Protein AF-A0A2P4SR50-F1 (afdb_monomer_lite)

Sequence (161 aa):
MVITQTDPDVSPGTTNLDIIDLKFTDFGTYTCVASLKGGGISDISIDVNISSSTDYNLGTCCPSSLISKLFFDVALEEQTELDTETLQNEKGKVKAQHSVKEKKKWECRAIVNGLWDALDMCSATIELLWKLLGETERCCSSLKKQVKFLEKQQEDNRRSE

Secondary structure (DSSP, 8-state):
-EEEEP-TTS-TT-EEEE-TT--GGG-EEEEEEE--SSTT-PPEEEEEEE-------TT------------------------HHHHHHHHHHHHHHHHHHHHHHHHHHHHHHHHHHHHHHHHHHHHHHHHHHHHHHHHHHHHHHHHHHHHHHHHHHHH--

InterPro domains:
  IPR052639 TRAIP E3 ubiquitin-protein ligase [PTHR46569] (65-159)

Radius of gyration: 36.09 Å; chains: 1; bounding box: 74×38×108 Å

Structure (mmCIF, N/CA/C/O backbone):
data_AF-A0A2P4SR50-F1
#
_entry.id   AF-A0A2P4SR50-F1
#
loop_
_atom_site.group_PDB
_atom_site.id
_atom_site.type_symbol
_atom_site.label_atom_id
_atom_site.label_alt_id
_atom_site.label_comp_id
_atom_site.label_asym_id
_atom_site.label_entity_id
_atom_site.label_seq_id
_atom_site.pdbx_PDB_ins_code
_atom_site.Cartn_x
_atom_site.Cartn_y
_atom_site.Cartn_z
_atom_site.occupancy
_atom_site.B_iso_or_equiv
_atom_site.auth_seq_id
_atom_site.auth_comp_id
_atom_site.auth_asym_id
_atom_site.auth_atom_id
_atom_site.pdbx_PDB_model_num
ATOM 1 N N . MET A 1 1 ? -21.074 24.722 15.469 1.00 58.50 1 MET A N 1
ATOM 2 C CA . MET A 1 1 ? -21.261 24.108 16.797 1.00 58.50 1 MET A CA 1
ATOM 3 C C . MET A 1 1 ? -22.729 24.203 17.163 1.00 58.50 1 MET A C 1
ATOM 5 O O . MET A 1 1 ? -23.249 25.314 17.177 1.00 58.50 1 MET A O 1
ATOM 9 N N . VAL A 1 2 ? -23.395 23.069 17.382 1.00 57.16 2 VAL A N 1
ATOM 10 C CA . VAL A 1 2 ? -24.802 23.025 17.799 1.00 57.16 2 VAL A CA 1
ATOM 11 C C . VAL A 1 2 ? -24.857 22.319 19.150 1.00 57.16 2 VAL A C 1
ATOM 13 O O . VAL A 1 2 ? -24.323 21.226 19.304 1.00 57.16 2 VAL A O 1
ATOM 16 N N . ILE A 1 3 ? -25.459 22.970 20.142 1.00 57.31 3 ILE A N 1
ATOM 17 C CA . ILE A 1 3 ? -25.716 22.371 21.452 1.00 57.31 3 ILE A CA 1
ATOM 18 C C . ILE A 1 3 ? -27.208 22.073 21.488 1.00 57.31 3 ILE A C 1
ATOM 20 O O . ILE A 1 3 ? -28.020 23.000 21.495 1.00 57.31 3 ILE A O 1
ATOM 24 N N . THR A 1 4 ? -27.573 20.797 21.474 1.00 58.78 4 THR A N 1
ATOM 25 C CA . THR A 1 4 ? -28.968 20.375 21.606 1.00 58.78 4 THR A CA 1
ATOM 26 C C . THR A 1 4 ? -29.225 19.928 23.040 1.00 58.78 4 THR A C 1
ATOM 28 O O . THR A 1 4 ? -28.538 19.043 23.557 1.00 58.78 4 THR A O 1
ATOM 31 N N . GLN A 1 5 ? -30.235 20.516 23.686 1.00 49.34 5 GLN A N 1
ATOM 32 C CA . GLN A 1 5 ? -30.870 19.874 24.837 1.00 49.34 5 GLN A CA 1
ATOM 33 C C . GLN A 1 5 ? -31.616 18.632 24.346 1.00 49.34 5 GLN A C 1
ATOM 35 O O . GLN A 1 5 ? -32.226 18.651 23.280 1.00 49.34 5 GLN A O 1
ATOM 40 N N . THR A 1 6 ? -31.460 17.547 25.090 1.00 54.34 6 THR A N 1
ATOM 41 C CA . THR A 1 6 ? -31.591 16.181 24.588 1.00 54.34 6 THR A CA 1
ATOM 42 C C . THR A 1 6 ? -33.011 15.785 24.184 1.00 54.34 6 THR A C 1
ATOM 44 O O . THR A 1 6 ? -34.000 16.251 24.746 1.00 54.34 6 THR A O 1
ATOM 47 N N . ASP A 1 7 ? -33.034 14.898 23.190 1.00 55.06 7 ASP A N 1
ATOM 48 C CA . ASP A 1 7 ? -34.109 14.015 22.733 1.00 55.06 7 ASP A CA 1
ATOM 49 C C . ASP A 1 7 ? -34.950 13.444 23.906 1.00 55.06 7 ASP A C 1
ATOM 51 O O . ASP A 1 7 ? -34.359 12.993 24.893 1.00 55.06 7 ASP A O 1
ATOM 55 N N . PRO A 1 8 ? -36.299 13.450 23.842 1.00 55.56 8 PRO A N 1
ATOM 56 C CA . PRO A 1 8 ? -37.188 12.987 24.920 1.00 55.56 8 PRO A CA 1
ATOM 57 C C . PRO A 1 8 ? -37.020 11.523 25.372 1.00 55.56 8 PRO A C 1
ATOM 59 O O . PRO A 1 8 ? -37.579 11.167 26.408 1.00 55.56 8 PRO A O 1
ATOM 62 N N . ASP A 1 9 ? -36.270 10.691 24.643 1.00 56.97 9 ASP A N 1
ATOM 63 C CA . ASP A 1 9 ? -35.995 9.286 24.996 1.00 56.97 9 ASP A CA 1
A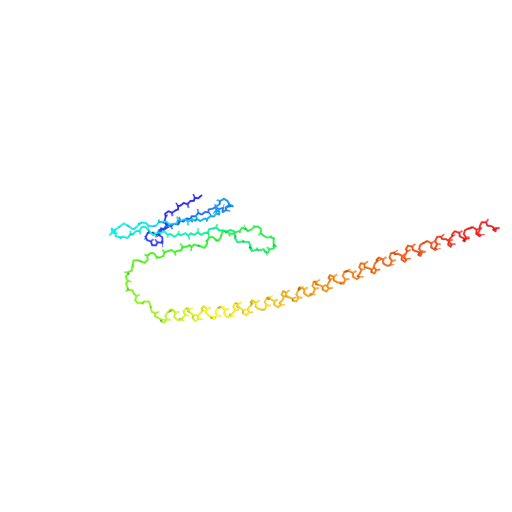TOM 64 C C . ASP A 1 9 ? -34.769 9.084 25.916 1.00 56.97 9 ASP A C 1
ATOM 66 O O . ASP A 1 9 ? -34.444 7.952 26.279 1.00 56.97 9 ASP A O 1
ATOM 70 N N . VAL A 1 10 ? -34.065 10.153 26.309 1.00 58.16 10 VAL A N 1
ATOM 71 C CA . VAL A 1 10 ? -32.879 10.078 27.186 1.00 58.16 10 VAL A CA 1
ATOM 72 C C . VAL A 1 10 ? -33.190 10.641 28.576 1.00 58.16 10 VAL A C 1
ATOM 74 O O . VAL A 1 10 ? -33.973 11.581 28.717 1.00 58.16 10 VAL A O 1
ATOM 77 N N . SER A 1 11 ? -32.565 10.070 29.611 1.00 55.34 11 SER A N 1
ATOM 78 C CA . SER A 1 11 ? -32.738 10.461 31.014 1.00 55.34 11 SER A CA 1
ATOM 79 C C . SER A 1 11 ? -32.653 11.987 31.232 1.00 55.34 11 SER A C 1
ATOM 81 O O . SER A 1 11 ? -31.781 12.654 30.664 1.00 55.34 11 SER A O 1
ATOM 83 N N . PRO A 1 12 ? -33.524 12.570 32.081 1.00 58.53 12 PRO A N 1
ATOM 84 C CA . PRO A 1 12 ? -33.492 13.996 32.388 1.00 58.53 12 PRO A CA 1
ATOM 85 C C . PRO A 1 12 ? -32.123 14.425 32.932 1.00 58.53 12 PRO A C 1
ATOM 87 O O . PRO A 1 12 ? -31.612 13.825 33.871 1.00 58.53 12 PRO A O 1
ATOM 90 N N . GLY A 1 13 ? -31.550 15.495 32.375 1.00 62.03 13 GLY A N 1
ATOM 91 C CA . GLY A 1 13 ? -30.260 16.046 32.818 1.00 62.03 13 GLY A CA 1
ATOM 92 C C . GLY A 1 13 ? -29.078 15.750 31.894 1.00 62.03 13 GLY A C 1
ATOM 93 O O . GLY A 1 13 ? -28.011 16.329 32.087 1.00 62.03 13 GLY A O 1
ATOM 94 N N . THR A 1 14 ? -29.255 14.934 30.855 1.00 64.94 14 THR A N 1
ATOM 95 C CA . THR A 1 14 ? -28.237 14.762 29.812 1.00 64.94 14 THR A CA 1
ATOM 96 C C . THR A 1 14 ? -28.206 15.977 28.879 1.00 64.94 14 THR A C 1
ATOM 98 O O . THR A 1 14 ? -29.254 16.498 28.488 1.00 64.94 14 THR A O 1
ATOM 101 N N . THR A 1 15 ? -27.012 16.418 28.483 1.00 68.50 15 THR A N 1
ATOM 102 C CA . THR A 1 15 ? -26.784 17.420 27.429 1.00 68.50 15 THR A CA 1
ATOM 103 C C . THR A 1 15 ? -25.800 16.871 26.404 1.00 68.50 15 THR A C 1
ATOM 105 O O . THR A 1 15 ? -24.889 16.124 26.753 1.00 68.50 15 THR A O 1
ATOM 108 N N . ASN A 1 16 ? -25.986 17.229 25.131 1.00 67.75 16 ASN A N 1
ATOM 109 C CA . ASN A 1 16 ? -25.138 16.753 24.040 1.00 67.75 16 ASN A CA 1
ATOM 110 C C . ASN A 1 16 ? -24.470 17.921 23.313 1.00 67.75 16 ASN A C 1
ATOM 112 O O . ASN A 1 16 ? -25.068 18.985 23.122 1.00 67.75 16 ASN A O 1
ATOM 116 N N . LEU A 1 17 ? -23.224 17.697 22.897 1.00 72.56 17 LEU A N 1
ATOM 117 C CA . LEU A 1 17 ? -22.471 18.604 22.042 1.00 72.56 17 LEU A CA 1
ATOM 118 C C . LEU A 1 17 ? -22.278 17.948 20.677 1.00 72.56 17 LEU A C 1
ATOM 120 O O . LEU A 1 17 ? -21.531 16.977 20.562 1.00 72.56 17 LEU A O 1
ATOM 124 N N . ASP A 1 18 ? -22.892 18.530 19.649 1.00 73.12 18 ASP A N 1
ATOM 125 C CA . ASP A 1 18 ? -22.745 18.075 18.273 1.00 73.12 18 ASP A CA 1
ATOM 126 C C . ASP A 1 18 ? -21.902 19.069 17.461 1.00 73.12 18 ASP A C 1
ATOM 128 O O . ASP A 1 18 ? -22.251 20.241 17.239 1.00 73.12 18 ASP A O 1
ATOM 132 N N . ILE A 1 19 ? -20.757 18.580 16.984 1.00 74.31 19 ILE A N 1
ATOM 133 C CA . ILE A 1 19 ? -19.882 19.301 16.057 1.00 74.31 19 ILE A CA 1
ATOM 134 C C . ILE A 1 19 ? -20.085 18.702 14.665 1.00 74.31 19 ILE A C 1
ATOM 136 O O . ILE A 1 19 ? -19.487 17.691 14.301 1.00 74.31 19 ILE A O 1
ATOM 140 N N . ILE A 1 20 ? -20.984 19.321 13.902 1.00 74.94 20 ILE A N 1
ATOM 141 C CA . ILE A 1 20 ? -21.258 18.965 12.505 1.00 74.94 20 ILE A CA 1
ATOM 142 C C . ILE A 1 20 ? -20.080 19.427 11.643 1.00 74.94 20 ILE A C 1
ATOM 144 O O . ILE A 1 20 ? -19.601 20.547 11.823 1.00 74.94 20 ILE A O 1
ATOM 148 N N . ASP A 1 21 ? -19.653 18.583 10.701 1.00 70.94 21 ASP A N 1
ATOM 149 C CA . ASP A 1 21 ? -18.550 18.852 9.770 1.00 70.94 21 ASP A CA 1
ATOM 150 C C . ASP A 1 21 ? -17.254 19.276 10.471 1.00 70.94 21 ASP A C 1
ATOM 152 O O . ASP A 1 21 ? -16.750 20.375 10.242 1.00 70.94 21 ASP A O 1
ATOM 156 N N . LEU A 1 22 ? -16.724 18.391 11.325 1.00 71.31 22 LEU A N 1
ATOM 157 C CA . LEU A 1 22 ? -15.507 18.611 12.111 1.00 71.31 22 LEU A CA 1
ATOM 158 C C . LEU A 1 22 ? -14.356 19.179 11.261 1.00 71.31 22 LEU A C 1
ATOM 160 O O . LEU A 1 22 ? -13.945 18.580 10.263 1.00 71.31 22 LEU A O 1
ATOM 164 N N . LYS A 1 23 ? -13.807 20.321 11.681 1.00 74.06 23 LYS A N 1
ATOM 165 C CA . LYS A 1 23 ? -12.706 21.020 11.007 1.00 74.06 23 LYS A CA 1
ATOM 166 C C . LYS A 1 23 ? -11.448 21.008 11.861 1.00 74.06 23 LYS A C 1
ATOM 168 O O . LYS A 1 23 ? -11.494 20.847 13.073 1.00 74.06 23 LYS A O 1
ATOM 173 N N . PHE A 1 24 ? -10.311 21.301 11.232 1.00 71.19 24 PHE A N 1
ATOM 174 C CA . PHE A 1 24 ? -9.035 21.471 11.938 1.00 71.19 24 PHE A CA 1
ATOM 175 C C . PHE A 1 24 ? -9.085 22.532 13.049 1.00 71.19 24 PHE A C 1
ATOM 177 O O . PHE A 1 24 ? -8.337 22.444 14.015 1.00 71.19 24 PHE A O 1
ATOM 184 N N . THR A 1 25 ? -9.964 23.530 12.919 1.00 77.62 25 THR A N 1
ATOM 185 C CA . THR A 1 25 ? -10.182 24.575 13.931 1.00 77.62 25 THR A CA 1
ATOM 186 C C . THR A 1 25 ? -10.932 24.085 15.166 1.00 77.62 25 THR A C 1
ATOM 188 O O . THR A 1 25 ? -10.921 24.778 16.175 1.00 77.62 25 THR A O 1
ATOM 191 N N . ASP A 1 26 ? -11.577 22.922 15.083 1.00 78.31 26 ASP A N 1
ATOM 192 C CA . ASP A 1 26 ? -12.312 22.298 16.185 1.00 78.31 26 ASP A CA 1
ATOM 193 C C . ASP A 1 26 ? -11.418 21.334 16.985 1.00 78.31 26 ASP A C 1
ATOM 195 O O . ASP A 1 26 ? -11.887 20.622 17.867 1.00 78.31 26 ASP A O 1
ATOM 199 N N . PHE A 1 27 ? -10.121 21.262 16.674 1.00 78.88 27 PHE A N 1
ATOM 200 C CA . PHE A 1 27 ? -9.179 20.494 17.476 1.00 78.88 27 PHE A CA 1
ATOM 201 C C . PHE A 1 27 ? -8.761 21.282 18.712 1.00 78.88 27 PHE A C 1
ATOM 203 O O . PHE A 1 27 ? -8.340 22.436 18.627 1.00 78.88 27 PHE A O 1
ATOM 210 N N . GLY A 1 28 ? -8.850 20.634 19.866 1.00 77.75 28 GLY A N 1
ATOM 211 C CA . GLY A 1 28 ? -8.570 21.246 21.152 1.00 77.75 28 GLY A CA 1
ATOM 212 C C . GLY A 1 28 ? -9.259 20.525 22.301 1.00 77.75 28 GLY A C 1
ATOM 213 O O . GLY A 1 28 ? -9.955 19.524 22.120 1.00 77.75 28 GLY A O 1
ATOM 214 N N . THR A 1 29 ? -9.052 21.052 23.502 1.00 79.06 29 THR A N 1
ATOM 215 C CA . THR A 1 29 ? -9.688 20.550 24.718 1.00 79.06 29 THR A CA 1
ATOM 216 C C . THR A 1 29 ? -11.038 21.226 24.916 1.00 79.06 29 THR A C 1
ATOM 218 O O . THR A 1 29 ? -11.119 22.450 25.006 1.00 79.06 29 THR A O 1
ATOM 221 N N . TYR A 1 30 ? -12.087 20.419 25.015 1.00 79.38 30 TYR A N 1
ATOM 222 C CA . TYR A 1 30 ? -13.443 20.844 25.327 1.00 79.38 30 TYR A CA 1
ATOM 223 C C . TYR A 1 30 ? -13.750 20.494 26.774 1.00 79.38 30 TYR A C 1
ATOM 225 O O . TYR A 1 30 ? -13.715 19.325 27.150 1.00 79.38 30 TYR A O 1
ATOM 233 N N . THR A 1 31 ? -14.082 21.502 27.573 1.00 75.56 31 THR A N 1
ATOM 234 C CA . THR A 1 31 ? -14.482 21.308 28.966 1.00 75.56 31 THR A CA 1
ATOM 235 C C . THR A 1 31 ? -16.001 21.266 29.055 1.00 75.56 31 THR A C 1
ATOM 237 O O . THR A 1 31 ? -16.682 22.250 28.761 1.00 75.56 31 THR A O 1
ATOM 240 N N . CYS A 1 32 ? -16.542 20.128 29.476 1.00 73.31 32 CYS A N 1
ATOM 241 C CA . CYS A 1 32 ? -17.9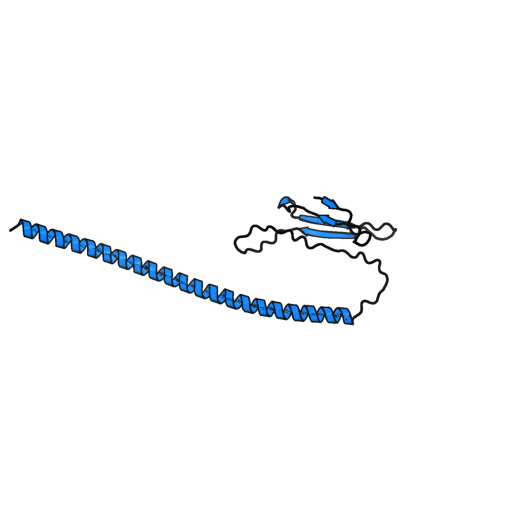33 20.026 29.894 1.00 73.31 32 CYS A CA 1
ATOM 242 C C . CYS A 1 32 ? -18.020 20.381 31.378 1.00 73.31 32 CYS A C 1
ATOM 244 O O . CYS A 1 32 ? -17.260 19.830 32.169 1.00 73.31 32 CYS A O 1
ATOM 246 N N . VAL A 1 33 ? -18.931 21.281 31.756 1.00 74.62 33 VAL A N 1
ATOM 247 C CA . VAL A 1 33 ? -19.162 21.673 33.154 1.00 74.62 33 VAL A CA 1
ATOM 248 C C . VAL A 1 33 ? -20.613 21.384 33.517 1.00 74.62 33 VAL A C 1
ATOM 250 O O . VAL A 1 33 ? -21.528 21.874 32.852 1.00 74.62 33 VAL A O 1
ATOM 253 N N . ALA A 1 34 ? -20.820 20.604 34.575 1.00 73.38 34 ALA A N 1
ATOM 254 C CA . ALA A 1 34 ? -22.128 20.297 35.132 1.00 73.38 34 ALA A CA 1
ATOM 255 C C . ALA A 1 34 ? -22.273 20.916 36.528 1.00 73.38 34 ALA A C 1
ATOM 257 O O . ALA A 1 34 ? -21.493 20.626 37.436 1.00 73.38 34 ALA A O 1
ATOM 258 N N . SER A 1 35 ? -23.312 21.734 36.698 1.00 68.50 35 SER A N 1
ATOM 259 C CA . SER A 1 35 ? -23.672 22.347 37.979 1.00 68.50 35 SER A CA 1
ATOM 260 C C . SER A 1 35 ? -24.909 21.662 38.555 1.00 68.50 35 SER A C 1
ATOM 262 O O . SER A 1 35 ? -25.984 21.699 37.949 1.00 68.50 35 SER A O 1
ATOM 264 N N . LEU A 1 36 ? -24.788 21.056 39.738 1.00 65.19 36 LEU A N 1
ATOM 265 C CA . LEU A 1 36 ? -25.925 20.447 40.428 1.00 65.19 36 LEU A CA 1
ATOM 266 C C . LEU A 1 36 ? -26.691 21.512 41.225 1.00 65.19 36 LEU A C 1
ATOM 268 O O . LEU A 1 36 ? -26.135 22.228 42.057 1.00 65.19 36 LEU A O 1
ATOM 272 N N . LYS A 1 37 ? -28.003 21.611 40.993 1.00 61.53 37 LYS A N 1
ATOM 273 C CA . LYS A 1 37 ? -28.883 22.493 41.772 1.00 61.53 37 LYS A CA 1
ATOM 274 C C . LYS A 1 37 ? -29.288 21.794 43.071 1.00 61.53 37 LYS A C 1
ATOM 276 O O . LYS A 1 37 ? -30.289 21.092 43.113 1.00 61.53 37 LYS A O 1
ATOM 281 N N . GLY A 1 38 ? -28.504 21.997 44.123 1.00 59.19 38 GLY A N 1
ATOM 282 C CA . GLY A 1 38 ? -28.761 21.451 45.458 1.00 59.19 38 GLY A CA 1
ATOM 283 C C . GLY A 1 38 ? -27.500 21.572 46.301 1.00 59.19 38 GLY A C 1
ATOM 284 O O . GLY A 1 38 ? -26.551 20.828 46.095 1.00 59.19 38 GLY A O 1
ATOM 285 N N . GLY A 1 39 ? -27.460 22.589 47.164 1.00 56.81 39 GLY A N 1
ATOM 286 C CA . GLY A 1 39 ? -26.237 23.127 47.760 1.00 56.81 39 GLY A CA 1
ATOM 287 C C . GLY A 1 39 ? -25.324 22.097 48.430 1.00 56.81 39 GLY A C 1
ATOM 288 O O . GLY A 1 39 ? -25.728 21.429 49.377 1.00 56.81 39 GLY A O 1
ATOM 289 N N . GLY A 1 40 ? -24.070 22.045 47.971 1.00 56.16 40 GLY A N 1
ATOM 290 C CA . GLY A 1 40 ? -22.973 21.371 48.671 1.00 56.16 40 GLY A CA 1
ATOM 291 C C . GLY A 1 40 ? -21.867 20.814 47.774 1.00 56.16 40 GLY A C 1
ATOM 292 O O . GLY A 1 40 ? -20.754 20.625 48.255 1.00 56.16 40 GLY A O 1
ATOM 293 N N . ILE A 1 41 ? -22.142 20.578 46.489 1.00 55.94 41 ILE A N 1
ATOM 294 C CA . ILE A 1 41 ? -21.199 19.934 45.562 1.00 55.94 41 ILE A CA 1
ATOM 295 C C . ILE A 1 41 ? -20.705 20.970 44.545 1.00 55.94 41 ILE A C 1
ATOM 297 O O . ILE A 1 41 ? -21.514 21.668 43.935 1.00 55.94 41 ILE A O 1
ATOM 301 N N . SER A 1 42 ? -19.382 21.095 44.404 1.00 58.94 42 SER A N 1
ATOM 302 C CA . SER A 1 42 ? -18.733 21.960 43.409 1.00 58.94 42 SER A CA 1
ATOM 303 C C . SER A 1 42 ? -19.061 21.510 41.983 1.00 58.94 42 SER A C 1
ATOM 305 O O . SER A 1 42 ? -19.305 20.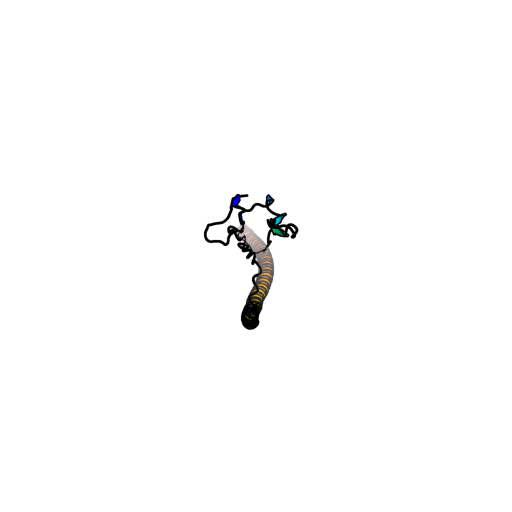326 41.755 1.00 58.94 42 SER A O 1
ATOM 307 N N . ASP A 1 43 ? -19.032 22.446 41.031 1.00 67.69 43 ASP A N 1
ATOM 308 C CA . ASP A 1 43 ? -19.195 22.147 39.606 1.00 67.69 43 ASP A CA 1
ATOM 309 C C . ASP A 1 43 ? -18.263 20.999 39.180 1.00 67.69 43 ASP A C 1
ATOM 311 O O . ASP A 1 43 ? -17.063 21.015 39.467 1.00 67.69 43 ASP A O 1
ATOM 315 N N . ILE A 1 44 ? -18.820 19.992 38.504 1.00 69.94 44 ILE A N 1
ATOM 316 C CA . ILE A 1 44 ? -18.057 18.857 37.979 1.00 69.94 44 ILE A CA 1
ATOM 317 C C . ILE A 1 44 ? -17.618 19.228 36.567 1.00 69.94 44 ILE A C 1
ATOM 319 O O . ILE A 1 44 ? -18.467 19.462 35.705 1.00 69.94 44 ILE A O 1
ATOM 323 N N . SER A 1 45 ? -16.307 19.275 36.321 1.00 70.25 45 SER A N 1
ATOM 324 C CA . SER A 1 45 ? -15.754 19.547 34.994 1.00 70.25 45 SER A CA 1
ATOM 325 C C . SER A 1 45 ? -14.986 18.356 34.433 1.00 70.25 45 SER A C 1
ATOM 327 O O . SER A 1 45 ? -14.164 17.756 35.126 1.00 70.25 45 SER A O 1
ATOM 329 N N . ILE A 1 46 ? -15.218 18.044 33.161 1.00 72.19 46 ILE A N 1
ATOM 330 C CA . ILE A 1 46 ? -14.523 16.983 32.431 1.00 72.19 46 ILE A CA 1
ATOM 331 C C . ILE A 1 46 ? -13.936 17.578 31.159 1.00 72.19 46 ILE A C 1
ATOM 333 O O . ILE A 1 46 ? -14.653 18.187 30.365 1.00 72.19 46 ILE A O 1
ATOM 337 N N . ASP A 1 47 ? -12.645 17.342 30.952 1.00 71.25 47 ASP A N 1
ATOM 338 C CA . ASP A 1 47 ? -11.928 17.762 29.757 1.00 71.25 47 ASP A CA 1
ATOM 339 C C . ASP A 1 47 ? -11.872 16.625 28.734 1.00 71.25 47 ASP A C 1
ATOM 341 O O . ASP A 1 47 ? -11.375 15.530 29.007 1.00 71.25 47 ASP A O 1
ATOM 345 N N . VAL A 1 48 ? -12.361 16.899 27.528 1.00 72.56 48 VAL A N 1
ATOM 346 C CA . VAL A 1 48 ? -12.332 15.991 26.382 1.00 72.56 48 VAL A CA 1
AT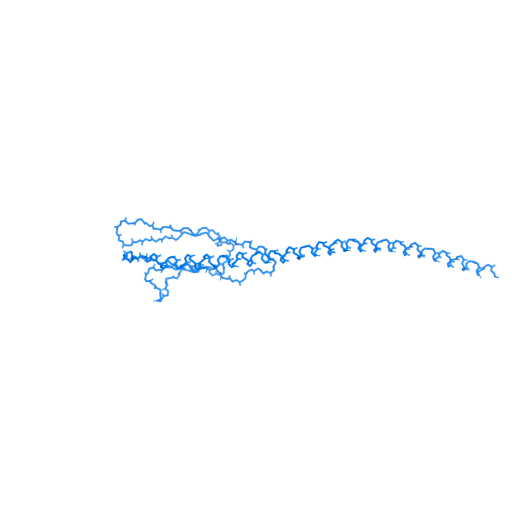OM 347 C C . VAL A 1 48 ? -11.414 16.584 25.326 1.00 72.56 48 VAL A C 1
ATOM 349 O O . VAL A 1 48 ? -11.668 17.665 24.804 1.00 72.56 48 VAL A O 1
ATOM 352 N N . ASN A 1 49 ? -10.338 15.879 24.990 1.00 71.06 49 ASN A N 1
ATOM 353 C CA . ASN A 1 49 ? -9.444 16.311 23.923 1.00 71.06 49 ASN A CA 1
ATOM 354 C C . ASN A 1 49 ? -9.929 15.780 22.572 1.00 71.06 49 ASN A C 1
ATOM 356 O O . ASN A 1 49 ? -9.979 14.567 22.361 1.00 71.06 49 ASN A O 1
ATOM 360 N N . ILE A 1 50 ? -10.235 16.692 21.655 1.00 75.56 50 ILE A N 1
ATOM 361 C CA . ILE A 1 50 ? -10.544 16.370 20.266 1.00 75.56 50 ILE A CA 1
ATOM 362 C C . ILE A 1 50 ? -9.277 16.613 19.454 1.00 75.56 50 ILE A C 1
ATOM 364 O O . ILE A 1 50 ? -8.844 17.748 19.263 1.00 75.56 50 ILE A O 1
ATOM 368 N N . SER A 1 51 ? -8.667 15.531 18.981 1.00 69.62 51 SER A N 1
ATOM 369 C CA . SER A 1 51 ? -7.445 15.563 18.182 1.00 69.62 51 SER A CA 1
ATOM 370 C C . SER A 1 51 ? -7.603 14.748 16.903 1.00 69.62 51 SER A C 1
ATOM 372 O O . SER A 1 51 ? -8.473 13.885 16.784 1.00 69.62 51 SER A O 1
ATOM 374 N N . SER A 1 52 ? -6.744 15.019 15.923 1.00 66.69 52 SER A N 1
ATOM 375 C CA . SER A 1 52 ? -6.655 14.192 14.725 1.00 66.69 52 SER A CA 1
ATOM 376 C C . SER A 1 52 ? -5.974 12.860 15.052 1.00 66.69 52 SER A C 1
ATOM 378 O O . SER A 1 52 ? -4.805 12.856 15.450 1.00 66.69 52 SER A O 1
ATOM 380 N N . SER A 1 53 ? -6.635 11.728 14.810 1.00 52.31 53 SER A N 1
ATOM 381 C CA . SER A 1 53 ? -5.940 10.446 14.683 1.00 52.31 53 SER A CA 1
ATOM 382 C C . SER A 1 53 ? -5.299 10.373 13.296 1.00 52.31 53 SER A C 1
ATOM 384 O O . SER A 1 53 ? -5.973 10.324 12.269 1.00 52.31 53 SER A O 1
ATOM 386 N N . THR A 1 54 ? -3.969 10.406 13.250 1.00 44.53 54 THR A N 1
ATOM 387 C CA . THR A 1 54 ? -3.227 10.114 12.019 1.00 44.53 54 THR A CA 1
ATOM 388 C C . THR A 1 54 ? -3.020 8.607 11.922 1.00 44.53 54 THR A C 1
ATOM 390 O O . THR A 1 54 ? -1.936 8.098 12.171 1.00 44.53 54 THR A O 1
ATOM 393 N N . ASP A 1 55 ? -4.072 7.868 11.573 1.00 40.88 55 ASP A N 1
ATOM 394 C CA . ASP A 1 55 ? -3.876 6.505 11.084 1.00 40.88 55 ASP A CA 1
ATOM 395 C C . ASP A 1 55 ? -3.372 6.609 9.640 1.00 40.88 55 ASP A C 1
ATOM 397 O O . ASP A 1 55 ? -4.140 6.780 8.694 1.00 40.88 55 ASP A O 1
ATOM 401 N N . TYR A 1 56 ? -2.049 6.576 9.461 1.00 35.78 56 TYR A N 1
ATOM 402 C CA . TYR A 1 56 ? -1.417 6.573 8.141 1.00 35.78 56 TYR A CA 1
ATOM 403 C C . TYR A 1 56 ? -1.678 5.223 7.456 1.00 35.78 56 TYR A C 1
ATOM 405 O O . TYR A 1 56 ? -0.880 4.294 7.541 1.00 35.78 56 TYR A O 1
ATOM 413 N N . ASN A 1 57 ? -2.809 5.109 6.764 1.00 35.22 57 ASN A N 1
ATOM 414 C CA . ASN A 1 57 ? -2.988 4.172 5.663 1.00 35.22 57 ASN A CA 1
ATOM 415 C C . ASN A 1 57 ? -3.642 4.901 4.482 1.00 35.22 57 ASN A C 1
ATOM 417 O O . ASN A 1 57 ? -4.733 5.451 4.575 1.00 35.22 57 ASN A O 1
ATOM 421 N N . LEU A 1 58 ? -2.879 4.922 3.392 1.00 37.25 58 LEU A N 1
ATOM 422 C CA . LEU A 1 58 ? -3.211 5.215 2.001 1.00 37.25 58 LEU A CA 1
ATOM 423 C C . LEU A 1 58 ? -4.711 5.430 1.674 1.00 37.25 58 LEU A C 1
ATOM 425 O O . LEU A 1 58 ? -5.486 4.482 1.623 1.00 37.25 58 LEU A O 1
ATOM 429 N N . GLY A 1 59 ? -5.074 6.660 1.289 1.00 37.59 59 GLY A N 1
ATOM 430 C CA . GLY A 1 59 ? -6.073 6.863 0.228 1.00 37.59 59 GLY A CA 1
ATOM 431 C C . GLY A 1 59 ? -7.526 7.177 0.597 1.00 37.59 59 GLY A C 1
ATOM 432 O O . GLY A 1 59 ? -8.347 7.235 -0.313 1.00 37.59 59 GLY A O 1
ATOM 433 N N . THR A 1 60 ? -7.868 7.465 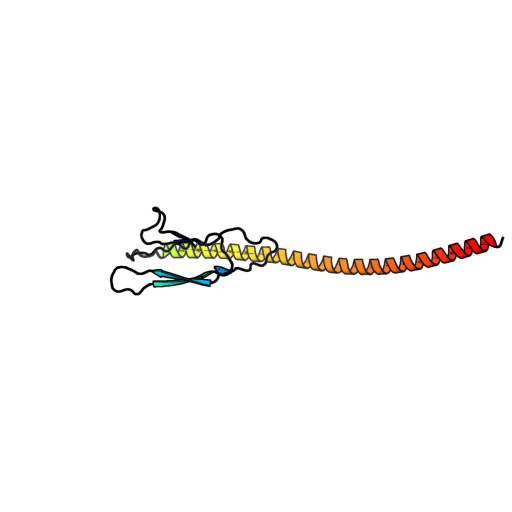1.854 1.00 33.84 60 THR A N 1
ATOM 434 C CA . THR A 1 60 ? -9.177 8.060 2.192 1.00 33.84 60 THR A CA 1
ATOM 435 C C . THR A 1 60 ? -8.994 9.247 3.132 1.00 33.84 60 THR A C 1
ATOM 437 O O . THR A 1 60 ? -8.757 9.063 4.322 1.00 33.84 60 THR A O 1
ATOM 440 N N . CYS A 1 61 ? -9.113 10.478 2.619 1.00 40.22 61 CYS A N 1
ATOM 441 C CA . CYS A 1 61 ? -9.381 11.643 3.467 1.00 40.22 61 CYS A CA 1
ATOM 442 C C . CYS A 1 61 ? -10.761 11.430 4.100 1.00 40.22 61 CYS A C 1
ATOM 444 O O . CYS A 1 61 ? -11.775 11.591 3.429 1.00 40.22 61 CYS A O 1
ATOM 446 N N . CYS A 1 62 ? -10.764 10.961 5.345 1.00 37.25 62 CYS A N 1
ATOM 447 C CA . CYS A 1 62 ? -11.901 10.509 6.140 1.00 37.25 62 CYS A CA 1
ATOM 448 C C . CYS A 1 62 ? -13.232 11.232 5.848 1.00 37.25 62 CYS A C 1
ATOM 450 O O . CYS A 1 62 ? -13.355 12.411 6.180 1.00 37.25 62 CYS A O 1
ATOM 452 N N . PRO A 1 63 ? -14.275 10.527 5.373 1.00 41.62 63 PRO A N 1
ATOM 453 C CA . PRO A 1 63 ? -15.648 10.955 5.558 1.00 41.62 63 PRO A CA 1
ATOM 454 C C . PRO A 1 63 ? -16.369 9.913 6.413 1.00 41.62 63 PRO A C 1
ATOM 456 O O . PRO A 1 63 ? -16.978 8.985 5.893 1.00 41.62 63 PRO A O 1
ATOM 459 N N . SER A 1 64 ? -16.295 10.054 7.733 1.00 35.12 64 SER A N 1
ATOM 460 C CA . SER A 1 64 ? -17.319 9.502 8.624 1.00 35.12 64 SER A CA 1
ATOM 461 C C . SER A 1 64 ? -17.088 10.008 10.038 1.00 35.12 64 SER A C 1
ATOM 463 O O . SER A 1 64 ? -16.188 9.550 10.739 1.00 35.12 64 SER A O 1
ATOM 465 N N . SER A 1 65 ? -17.927 10.968 10.417 1.00 39.50 65 SER A N 1
ATOM 466 C CA . SER A 1 65 ? -18.436 11.197 11.767 1.00 39.50 65 SER A CA 1
ATOM 467 C C . SER A 1 65 ? -18.237 10.002 12.706 1.00 39.50 65 SER A C 1
ATOM 469 O O . SER A 1 65 ? -19.019 9.051 12.687 1.00 39.50 65 SER A O 1
ATOM 471 N N . LEU A 1 66 ? -17.217 10.055 13.555 1.00 39.47 66 LEU A N 1
ATOM 472 C CA . LEU A 1 66 ? -17.150 9.179 14.716 1.00 39.47 66 LEU A CA 1
ATOM 473 C C . LEU A 1 66 ? -16.761 10.001 15.942 1.00 39.47 66 LEU A C 1
ATOM 475 O O . LEU A 1 66 ? -15.720 9.798 16.556 1.00 39.47 66 LEU A O 1
ATOM 479 N N . ILE A 1 67 ? -17.633 10.940 16.311 1.00 43.91 67 ILE A N 1
ATOM 480 C CA . ILE A 1 67 ? -17.785 11.244 17.730 1.00 43.91 67 ILE A CA 1
ATOM 481 C C . ILE A 1 67 ? -18.538 10.039 18.290 1.00 43.91 67 ILE A C 1
ATOM 483 O O . ILE A 1 67 ? -19.724 9.846 18.015 1.00 43.91 67 ILE A O 1
ATOM 487 N N . SER A 1 68 ? -17.824 9.170 19.005 1.00 39.53 68 SER A N 1
ATOM 488 C CA . SER A 1 68 ? -18.461 8.189 19.878 1.00 39.53 68 SER A CA 1
ATOM 489 C C . SER A 1 68 ? -19.384 8.969 20.806 1.00 39.53 68 SER A C 1
ATOM 491 O O . SER A 1 68 ? -18.900 9.779 21.591 1.00 39.53 68 SER A O 1
ATOM 493 N N . LYS A 1 69 ? -20.702 8.784 20.674 1.00 45.09 69 LYS A N 1
ATOM 494 C CA . LYS A 1 69 ? -21.697 9.369 21.580 1.00 45.09 69 LYS A CA 1
ATOM 495 C C . LYS A 1 69 ? -21.262 9.082 23.019 1.00 45.09 69 LYS A C 1
ATOM 497 O O . LYS A 1 69 ? -21.196 7.919 23.418 1.00 45.09 69 LYS A O 1
ATOM 502 N N . LEU A 1 70 ? -20.906 10.125 23.763 1.00 44.12 70 LEU A N 1
ATOM 503 C CA . LEU A 1 70 ? -20.558 10.009 25.173 1.00 44.12 70 LEU A CA 1
ATOM 504 C C . LEU A 1 70 ? -21.866 10.067 25.959 1.00 44.12 70 LEU A C 1
ATOM 506 O O . LEU A 1 70 ? -22.425 11.136 26.175 1.00 44.12 70 LEU A O 1
ATOM 510 N N . PHE A 1 71 ? -22.385 8.896 26.316 1.00 40.16 71 PHE A N 1
ATOM 511 C CA . PHE A 1 71 ? -23.516 8.783 27.227 1.00 40.16 71 PHE A CA 1
ATOM 512 C C . PHE A 1 71 ? -22.991 8.896 28.657 1.00 40.16 71 PHE A C 1
ATOM 514 O O . PHE A 1 71 ? -22.127 8.116 29.058 1.00 40.16 71 PHE A O 1
ATOM 521 N N . PHE A 1 72 ? -23.508 9.861 29.414 1.00 45.19 72 PHE A N 1
ATOM 522 C CA . PHE A 1 72 ? -23.225 9.990 30.838 1.00 45.19 72 PHE A CA 1
ATOM 523 C C . PHE A 1 72 ? -24.487 9.649 31.614 1.00 45.19 72 PHE A C 1
ATOM 525 O O . PHE A 1 72 ? -25.471 10.389 31.568 1.00 45.19 72 PHE A O 1
ATOM 532 N N . ASP A 1 73 ? -24.441 8.524 32.319 1.00 38.97 73 ASP A N 1
ATOM 533 C CA . ASP A 1 73 ? -25.410 8.212 33.356 1.00 38.97 73 ASP A CA 1
ATOM 534 C C . ASP A 1 73 ? -24.985 9.009 34.592 1.00 38.97 73 ASP A C 1
ATOM 536 O O . ASP A 1 73 ? -24.032 8.651 35.289 1.00 38.97 73 ASP A O 1
ATOM 540 N N . VAL A 1 74 ? -25.630 10.153 34.835 1.00 45.62 74 VAL A N 1
ATOM 541 C CA . VAL A 1 74 ? -25.554 10.789 36.154 1.00 45.62 74 VAL A CA 1
ATOM 542 C C . VAL A 1 74 ? -26.442 9.942 37.051 1.00 45.62 74 VAL A C 1
ATOM 544 O O . VAL A 1 74 ? -27.610 10.257 37.268 1.00 45.62 74 VAL A O 1
ATOM 547 N N . ALA A 1 75 ? -25.899 8.812 37.501 1.00 40.34 75 ALA A N 1
ATOM 548 C CA . ALA A 1 75 ? -26.541 7.987 38.500 1.00 40.34 75 ALA A CA 1
ATOM 549 C C . ALA A 1 75 ? -26.778 8.874 39.726 1.00 40.34 75 ALA A C 1
ATOM 551 O O . ALA A 1 75 ? -25.840 9.309 40.397 1.00 40.34 75 ALA A O 1
ATOM 552 N N . LEU A 1 76 ? -28.046 9.171 40.006 1.00 44.06 76 LEU A N 1
ATOM 553 C CA . LEU A 1 76 ? -28.452 9.459 41.368 1.00 44.06 76 LEU A CA 1
ATOM 554 C C . LEU A 1 76 ? -28.091 8.187 42.134 1.00 44.06 76 LEU A C 1
ATOM 556 O O . LEU A 1 76 ? -28.686 7.147 41.867 1.00 44.06 76 LEU A O 1
ATOM 560 N N . GLU A 1 77 ? -27.044 8.239 42.960 1.00 43.00 77 GLU A N 1
ATOM 561 C CA . GLU A 1 77 ? -26.587 7.088 43.735 1.00 43.00 77 GLU A CA 1
ATOM 562 C C . GLU A 1 77 ? -27.711 6.610 44.663 1.00 43.00 77 GLU A C 1
ATOM 564 O O . GLU A 1 77 ? -27.818 7.024 45.815 1.00 43.00 77 GLU A O 1
ATOM 569 N N . GLU A 1 78 ? -28.560 5.723 44.159 1.00 40.81 78 GLU A N 1
ATOM 570 C CA . GLU A 1 78 ? -29.353 4.823 44.971 1.00 40.81 78 GLU A CA 1
ATOM 571 C C . GLU A 1 78 ? -28.662 3.464 44.899 1.00 40.81 78 GLU A C 1
ATOM 573 O O . GLU A 1 78 ? -28.613 2.810 43.855 1.00 40.81 78 GLU A O 1
ATOM 578 N N . GLN A 1 79 ? -28.032 3.107 46.021 1.00 45.69 79 GLN A N 1
ATOM 579 C CA . GLN A 1 79 ? -27.317 1.859 46.257 1.00 45.69 79 GLN A CA 1
ATOM 580 C C . GLN A 1 79 ? -28.084 0.666 45.664 1.00 45.69 79 GLN A C 1
ATOM 582 O O . GLN A 1 79 ? -29.027 0.147 46.256 1.00 45.69 79 GLN A O 1
ATOM 587 N N . THR A 1 80 ? -27.638 0.181 44.513 1.00 41.81 80 THR A N 1
ATOM 588 C CA . THR A 1 80 ? -27.853 -1.206 44.111 1.00 41.81 80 THR A CA 1
ATOM 589 C C . THR A 1 80 ? -26.476 -1.835 44.095 1.00 41.81 80 THR A C 1
ATOM 591 O O . THR A 1 80 ? -25.590 -1.374 43.378 1.00 41.81 80 THR A O 1
ATOM 594 N N . GLU A 1 81 ? -26.263 -2.815 44.975 1.00 47.19 81 GLU A N 1
ATOM 595 C CA . GLU A 1 81 ? -25.043 -3.614 45.012 1.00 47.19 81 GLU A CA 1
ATOM 596 C C . GLU A 1 81 ? -24.713 -4.063 43.589 1.00 47.19 81 GLU A C 1
ATOM 598 O O . GLU A 1 81 ? -25.439 -4.848 42.979 1.00 47.19 81 GLU A O 1
ATOM 603 N N . LEU A 1 82 ? -23.641 -3.495 43.041 1.00 51.59 82 LEU A N 1
ATOM 604 C CA . LEU A 1 82 ? -23.109 -3.861 41.745 1.00 51.59 82 LEU A CA 1
ATOM 605 C C . LEU A 1 82 ? -22.656 -5.319 41.852 1.00 51.59 82 LEU A C 1
ATOM 607 O O . LEU A 1 82 ? -21.606 -5.615 42.424 1.00 51.59 82 LEU A O 1
ATOM 611 N N . ASP A 1 83 ? -23.503 -6.219 41.364 1.00 61.56 83 ASP A N 1
ATOM 612 C CA . ASP A 1 83 ? -23.336 -7.657 41.481 1.00 61.56 83 ASP A CA 1
ATOM 613 C C . ASP A 1 83 ? -21.975 -8.100 40.918 1.00 61.56 83 ASP A C 1
ATOM 615 O O . ASP A 1 83 ? -21.669 -8.000 39.723 1.00 61.56 83 ASP A O 1
ATOM 619 N N . THR A 1 84 ? -21.128 -8.576 41.827 1.00 62.81 84 THR A N 1
ATOM 620 C CA . THR A 1 84 ? -19.754 -9.024 41.576 1.00 62.81 84 THR A CA 1
ATOM 621 C C . THR A 1 84 ? -19.660 -10.091 40.477 1.00 62.81 84 THR A C 1
ATOM 623 O O . THR A 1 84 ? -18.623 -10.190 39.812 1.00 62.81 84 THR A O 1
ATOM 626 N N . GLU A 1 85 ? -20.725 -10.870 40.263 1.00 69.12 85 GLU A N 1
ATOM 627 C CA . GLU A 1 85 ? -20.816 -11.899 39.223 1.00 69.12 85 GLU A CA 1
ATOM 628 C C . GLU A 1 85 ? -20.945 -11.285 37.816 1.00 69.12 85 GLU A C 1
ATOM 630 O O . GLU A 1 85 ? -20.245 -11.696 36.882 1.00 69.12 85 GLU A O 1
ATOM 635 N N . THR A 1 86 ? -21.745 -10.226 37.669 1.00 71.50 86 THR A N 1
ATOM 636 C CA . THR A 1 86 ? -21.922 -9.502 36.399 1.00 71.50 86 THR A CA 1
ATOM 637 C C . THR A 1 86 ? -20.602 -8.892 35.900 1.00 71.50 86 THR A C 1
ATOM 639 O O . THR A 1 86 ? -20.218 -9.077 34.738 1.00 71.50 86 THR A O 1
ATOM 642 N N . LEU A 1 87 ? -19.831 -8.263 36.796 1.00 69.44 87 LEU A N 1
ATOM 643 C CA . LEU A 1 87 ? -18.497 -7.735 36.476 1.00 69.44 87 LEU A CA 1
ATOM 644 C C . LEU A 1 87 ? -17.485 -8.833 36.106 1.00 69.44 87 LEU A C 1
ATOM 646 O O . LEU A 1 87 ? -16.625 -8.633 35.240 1.00 69.44 87 LEU A O 1
ATOM 650 N N . GLN A 1 88 ? -17.552 -10.002 36.748 1.00 75.19 88 GLN A N 1
ATOM 651 C CA . GLN A 1 88 ? -16.680 -11.132 36.415 1.00 75.19 88 GLN A CA 1
ATOM 652 C C . GLN A 1 88 ? -16.990 -11.712 35.032 1.00 75.19 88 GLN A C 1
ATOM 654 O O . GLN A 1 88 ? -16.056 -12.031 34.285 1.00 75.19 88 GLN A O 1
ATOM 659 N N . ASN A 1 89 ? -18.267 -11.786 34.658 1.00 81.75 89 ASN A N 1
ATOM 660 C CA . ASN A 1 89 ? -18.690 -12.219 33.328 1.00 81.75 89 ASN A CA 1
ATOM 661 C C . ASN A 1 89 ? -18.219 -11.256 32.231 1.00 81.75 89 ASN A C 1
ATOM 663 O O . ASN A 1 89 ? -17.660 -11.699 31.220 1.00 81.75 89 ASN A O 1
ATOM 667 N N . GLU A 1 90 ? -18.351 -9.943 32.434 1.00 87.12 90 GLU A N 1
ATOM 668 C CA . GLU A 1 90 ? -17.813 -8.958 31.489 1.00 87.12 90 GLU A CA 1
ATOM 669 C C . GLU A 1 90 ? -16.290 -9.026 31.380 1.00 87.12 90 GLU A C 1
ATOM 671 O O . GLU A 1 90 ? -15.749 -9.046 30.271 1.00 87.12 90 GLU A O 1
ATOM 676 N N . LYS A 1 91 ? -15.579 -9.155 32.505 1.00 77.00 91 LYS A N 1
ATOM 677 C CA . LYS A 1 91 ? -14.121 -9.332 32.505 1.00 77.00 91 LYS A CA 1
ATOM 678 C C . LYS A 1 91 ? -13.702 -10.587 31.735 1.00 77.00 91 LYS A C 1
ATOM 680 O O . LYS A 1 91 ? -12.727 -10.549 30.978 1.00 77.00 91 LYS A O 1
ATOM 685 N N . GLY A 1 92 ? -14.435 -11.689 31.896 1.00 85.06 92 GLY A N 1
ATOM 686 C CA . GLY A 1 92 ? -14.230 -12.926 31.141 1.00 85.06 92 GLY A CA 1
ATOM 687 C C . GLY A 1 92 ? -14.422 -12.727 29.635 1.00 85.06 92 GLY A C 1
ATOM 688 O O . GLY A 1 92 ? -13.556 -13.105 28.840 1.00 85.06 92 GLY A O 1
ATOM 689 N N . LYS A 1 93 ? -15.506 -12.050 29.246 1.00 86.94 93 LYS A N 1
ATOM 690 C CA . LYS A 1 93 ? -15.840 -11.723 27.853 1.00 86.94 93 LYS A CA 1
ATOM 691 C C . LYS A 1 93 ? -14.791 -10.818 27.200 1.00 86.94 93 LYS A C 1
ATOM 693 O O . LYS A 1 93 ? -14.316 -11.128 26.106 1.00 86.94 93 LYS A O 1
ATOM 698 N N . VAL A 1 94 ? -14.358 -9.755 27.879 1.00 85.88 94 VAL A N 1
ATOM 699 C CA . VAL A 1 94 ? -13.316 -8.838 27.381 1.00 85.88 94 VAL A CA 1
ATOM 700 C C . VAL A 1 94 ? -11.973 -9.558 27.241 1.00 85.88 94 VAL A C 1
ATOM 702 O O . VAL A 1 94 ? -11.287 -9.387 26.234 1.00 85.88 94 VAL A O 1
ATOM 705 N N . LYS A 1 95 ? -11.608 -10.429 28.191 1.00 86.81 95 LYS A N 1
ATOM 706 C CA . LYS A 1 95 ? -10.368 -11.220 28.121 1.00 86.81 95 LYS A CA 1
ATOM 707 C C . LYS A 1 95 ? -10.373 -12.197 26.941 1.00 86.81 95 LYS A C 1
ATOM 709 O O . LYS A 1 95 ? -9.367 -12.309 26.236 1.00 86.81 95 LYS A O 1
ATOM 714 N N . ALA A 1 96 ? -11.499 -12.865 26.693 1.00 85.62 96 ALA A N 1
ATOM 715 C CA . ALA A 1 96 ? -11.664 -13.749 25.541 1.00 85.62 96 ALA A CA 1
ATOM 716 C C . ALA A 1 96 ? -11.582 -12.970 24.216 1.00 85.62 96 ALA A C 1
ATOM 718 O O . ALA A 1 96 ? -10.835 -13.350 23.313 1.00 85.62 96 ALA A O 1
ATOM 719 N N . GLN A 1 97 ? -12.274 -11.832 24.120 1.00 81.56 97 GLN A N 1
ATOM 720 C CA . GLN A 1 97 ? -12.256 -10.977 22.932 1.00 81.56 97 GLN A CA 1
ATOM 721 C C . GLN A 1 97 ? -10.859 -10.402 22.650 1.00 81.56 97 GLN A C 1
ATOM 723 O O . GLN A 1 97 ? -10.422 -10.368 21.498 1.00 81.56 97 GLN A O 1
ATOM 728 N N . HIS A 1 98 ? -10.129 -10.005 23.694 1.00 81.31 98 HIS A N 1
ATOM 729 C CA . HIS A 1 98 ? -8.752 -9.533 23.582 1.00 81.31 98 HIS A CA 1
ATOM 730 C C . HIS A 1 98 ? -7.814 -10.633 23.066 1.00 81.31 98 HIS A C 1
ATOM 732 O O . HIS A 1 98 ? -7.008 -10.388 22.173 1.00 81.31 98 HIS A O 1
ATOM 738 N N . SER A 1 99 ? -7.959 -11.866 23.562 1.00 80.88 99 SER A N 1
ATOM 739 C CA . SER A 1 99 ? -7.169 -13.012 23.094 1.00 80.88 99 SER A CA 1
ATOM 740 C C . SER A 1 99 ? -7.398 -13.311 21.607 1.00 80.88 99 SER A C 1
ATOM 742 O O . SER A 1 99 ? -6.436 -13.501 20.859 1.00 80.88 99 SER A O 1
ATOM 744 N N . VAL A 1 100 ? -8.653 -13.269 21.148 1.00 84.94 100 VAL A N 1
ATOM 745 C CA . VAL A 1 100 ? -8.991 -13.448 19.726 1.00 84.94 100 VAL A CA 1
ATOM 746 C C . VAL A 1 100 ? -8.410 -12.320 18.869 1.00 84.94 100 VAL A C 1
ATOM 748 O O . VAL A 1 100 ? -7.868 -12.582 17.793 1.00 84.94 100 VAL A O 1
ATOM 751 N N . LYS A 1 101 ? -8.494 -11.066 19.331 1.00 86.44 101 LYS A N 1
ATOM 752 C CA . LYS A 1 101 ? -7.975 -9.901 18.598 1.00 86.44 101 LYS A CA 1
ATOM 753 C C . LYS A 1 101 ? -6.446 -9.912 18.510 1.00 86.44 101 LYS A C 1
ATOM 755 O O . LYS A 1 101 ? -5.909 -9.619 17.445 1.00 86.44 101 LYS A O 1
ATOM 760 N N . GLU A 1 102 ? -5.753 -10.313 19.574 1.00 87.81 102 GLU A N 1
ATOM 761 C CA . GLU A 1 102 ? -4.294 -10.469 19.557 1.00 87.81 102 GLU A CA 1
ATOM 762 C C . GLU A 1 102 ? -3.859 -11.599 18.621 1.00 87.81 102 GLU A C 1
ATOM 764 O O . GLU A 1 102 ? -2.942 -11.404 17.828 1.00 87.81 102 GLU A O 1
ATOM 769 N N . LYS A 1 103 ? -4.560 -12.741 18.604 1.00 87.00 103 LYS A N 1
ATOM 770 C CA . LYS A 1 103 ? -4.279 -13.807 17.631 1.00 87.00 103 LYS A CA 1
ATOM 771 C C . LYS A 1 103 ? -4.423 -13.313 16.185 1.00 87.00 103 LYS A C 1
ATOM 773 O O . LYS A 1 103 ? -3.494 -13.472 15.397 1.00 87.00 103 LYS A O 1
ATOM 778 N N . LYS A 1 104 ? -5.529 -12.632 15.862 1.00 87.44 104 LYS A N 1
ATOM 779 C CA . LYS A 1 104 ? -5.741 -12.032 14.530 1.00 87.44 104 LYS A CA 1
ATOM 780 C C . LYS A 1 104 ? -4.663 -11.008 14.166 1.00 87.44 104 LYS A C 1
ATOM 782 O O . LYS A 1 104 ? -4.239 -10.939 13.020 1.00 87.44 104 LYS A O 1
ATOM 787 N N . LYS A 1 105 ? -4.186 -10.219 15.131 1.00 86.06 105 LYS A N 1
ATOM 788 C CA . LYS A 1 105 ? -3.094 -9.255 14.927 1.00 86.06 105 LYS A CA 1
ATOM 789 C C . LYS A 1 105 ? -1.780 -9.948 14.568 1.00 86.06 105 LYS A C 1
ATOM 791 O O . LYS A 1 105 ? -1.075 -9.466 13.685 1.00 86.06 105 LYS A O 1
ATOM 796 N N . TRP A 1 106 ? -1.455 -11.067 15.218 1.00 85.12 106 TRP A N 1
ATOM 797 C CA . TRP A 1 106 ? -0.285 -11.875 14.859 1.00 85.12 106 TRP A CA 1
ATOM 798 C C . TRP A 1 106 ? -0.417 -12.486 13.461 1.00 85.12 106 TRP A C 1
ATOM 800 O O . TRP A 1 106 ? 0.541 -12.436 12.693 1.00 85.12 106 TRP A O 1
ATOM 810 N N . GLU A 1 107 ? -1.603 -12.980 13.101 1.00 87.69 107 GLU A N 1
ATOM 811 C CA . GLU A 1 107 ? -1.892 -13.516 11.763 1.00 87.69 107 GLU A CA 1
ATOM 812 C C . GLU A 1 107 ? -1.745 -12.441 10.672 1.00 87.69 107 GLU A C 1
ATOM 814 O O . GLU A 1 107 ? -1.009 -12.639 9.706 1.00 87.69 107 GLU A O 1
ATOM 819 N N . CYS A 1 108 ? -2.350 -11.261 10.853 1.00 89.44 108 CYS A N 1
ATOM 820 C CA . CYS A 1 108 ? -2.189 -10.144 9.918 1.00 89.44 108 CYS A CA 1
ATOM 821 C C . CYS A 1 108 ? -0.728 -9.686 9.815 1.00 89.44 108 CYS A C 1
ATOM 823 O O . CYS A 1 108 ? -0.256 -9.384 8.722 1.00 89.44 108 CYS A O 1
ATOM 825 N N . ARG A 1 109 ? 0.011 -9.661 10.933 1.00 93.19 109 ARG A N 1
ATOM 826 C CA . ARG A 1 109 ? 1.438 -9.309 10.939 1.00 93.19 109 ARG A CA 1
ATOM 827 C C . ARG A 1 109 ? 2.264 -10.289 10.103 1.00 93.19 109 ARG A C 1
ATOM 829 O O . ARG A 1 109 ? 3.136 -9.849 9.365 1.00 93.19 109 ARG A O 1
ATOM 836 N N . ALA A 1 110 ? 1.983 -11.589 10.192 1.00 93.56 110 ALA A N 1
ATOM 837 C CA . ALA A 1 110 ? 2.683 -12.599 9.400 1.00 93.56 110 ALA A CA 1
ATOM 838 C C . ALA A 1 110 ? 2.453 -12.406 7.892 1.00 93.56 110 ALA A C 1
ATOM 840 O O . ALA A 1 110 ? 3.405 -12.472 7.118 1.00 93.56 110 ALA A O 1
ATOM 841 N N . ILE A 1 111 ? 1.215 -12.097 7.487 1.00 95.94 111 ILE A N 1
ATOM 842 C CA . ILE A 1 111 ? 0.880 -11.802 6.085 1.00 95.94 111 ILE A CA 1
ATOM 843 C C . ILE A 1 111 ? 1.626 -10.556 5.603 1.00 95.94 111 ILE A C 1
ATOM 845 O O . ILE A 1 111 ? 2.247 -10.585 4.545 1.00 95.94 111 ILE A O 1
ATOM 849 N N . VAL A 1 112 ? 1.592 -9.473 6.385 1.00 96.12 112 VAL A N 1
ATOM 850 C CA . VAL A 1 112 ? 2.271 -8.217 6.039 1.00 96.12 112 VAL A CA 1
ATOM 851 C C . VAL A 1 112 ? 3.772 -8.435 5.864 1.00 96.12 112 VAL A C 1
ATOM 853 O O . VAL A 1 112 ? 4.327 -7.983 4.871 1.00 96.12 112 VAL A O 1
ATOM 856 N N . ASN A 1 113 ? 4.417 -9.170 6.770 1.00 95.56 113 ASN A N 1
ATOM 857 C CA . ASN A 1 113 ? 5.841 -9.479 6.648 1.00 95.56 113 ASN A CA 1
ATOM 858 C C . ASN A 1 113 ? 6.145 -10.279 5.372 1.00 95.56 113 ASN A C 1
ATOM 860 O O . ASN A 1 113 ? 7.056 -9.917 4.640 1.00 95.56 113 ASN A O 1
ATOM 864 N N . GLY A 1 114 ? 5.336 -11.294 5.050 1.00 97.00 114 GLY A N 1
ATOM 865 C CA . GLY A 1 114 ? 5.517 -12.054 3.809 1.00 97.00 114 GLY A CA 1
ATOM 866 C C . GLY A 1 114 ? 5.351 -11.203 2.544 1.00 97.00 114 GLY A C 1
ATOM 867 O O . GLY A 1 114 ? 6.045 -11.426 1.554 1.00 97.00 114 GLY A O 1
ATOM 868 N N . LEU A 1 115 ? 4.465 -10.201 2.569 1.00 97.69 115 LEU A N 1
ATOM 869 C CA . LEU A 1 115 ? 4.329 -9.237 1.472 1.00 97.69 115 LEU A CA 1
ATOM 870 C C . LEU A 1 115 ? 5.549 -8.315 1.358 1.00 97.69 115 LEU A C 1
ATOM 872 O O . LEU A 1 115 ? 5.978 -8.035 0.241 1.00 97.69 115 LEU A O 1
ATOM 876 N N . TRP A 1 116 ? 6.111 -7.868 2.484 1.00 97.44 116 TRP A N 1
ATOM 877 C CA . TRP A 1 116 ? 7.352 -7.089 2.498 1.00 97.44 116 TRP A CA 1
ATOM 878 C C . TRP A 1 116 ? 8.527 -7.886 1.930 1.00 97.44 116 TRP A C 1
ATOM 880 O O . TRP A 1 116 ? 9.196 -7.397 1.026 1.00 97.44 116 TRP A O 1
ATOM 890 N N . ASP A 1 117 ? 8.703 -9.140 2.351 1.00 98.00 117 ASP A N 1
ATOM 891 C CA . ASP A 1 117 ? 9.763 -10.012 1.831 1.00 98.00 117 ASP A CA 1
ATOM 892 C C . ASP A 1 117 ? 9.627 -10.224 0.309 1.00 98.00 117 ASP A C 1
ATOM 894 O O . ASP A 1 117 ? 10.608 -10.188 -0.440 1.00 98.00 117 ASP A O 1
ATOM 898 N N . ALA A 1 118 ? 8.394 -10.412 -0.180 1.00 97.62 118 ALA A N 1
ATOM 899 C CA . ALA A 1 118 ? 8.122 -10.548 -1.609 1.00 97.62 118 ALA A CA 1
ATOM 900 C C . ALA A 1 118 ? 8.401 -9.249 -2.386 1.00 97.62 118 ALA A C 1
ATOM 902 O O . ALA A 1 118 ? 8.911 -9.301 -3.508 1.00 97.62 118 ALA A O 1
ATOM 903 N N . LEU A 1 119 ? 8.088 -8.089 -1.804 1.00 98.06 119 LEU A N 1
ATOM 904 C CA . LEU A 1 119 ? 8.384 -6.783 -2.390 1.00 98.06 119 LEU A CA 1
ATOM 905 C C . LEU A 1 119 ? 9.894 -6.538 -2.481 1.00 98.06 119 LEU A C 1
ATOM 907 O O . LEU A 1 119 ? 10.369 -6.074 -3.520 1.00 98.06 119 LEU A O 1
ATOM 911 N N . ASP A 1 120 ? 10.645 -6.893 -1.443 1.00 97.88 120 ASP A N 1
ATOM 912 C CA . ASP A 1 120 ? 12.104 -6.774 -1.423 1.00 97.88 120 ASP A CA 1
ATOM 913 C C . ASP A 1 120 ? 12.742 -7.674 -2.489 1.00 97.88 120 ASP A C 1
ATOM 915 O O . ASP A 1 120 ? 13.597 -7.232 -3.262 1.00 97.88 120 ASP A O 1
ATOM 919 N N . MET A 1 121 ? 12.258 -8.913 -2.626 1.00 97.19 121 MET A N 1
ATOM 920 C CA . MET A 1 121 ? 12.700 -9.829 -3.681 1.00 97.19 121 MET A CA 1
ATOM 921 C C . MET A 1 121 ? 12.390 -9.291 -5.088 1.00 97.19 121 MET A C 1
ATOM 923 O O . MET A 1 121 ? 13.238 -9.355 -5.987 1.00 97.19 121 MET A O 1
ATOM 927 N N . CYS A 1 122 ? 11.188 -8.748 -5.298 1.00 97.25 122 CYS A N 1
ATOM 928 C CA . CYS A 1 122 ? 10.814 -8.115 -6.563 1.00 97.25 122 CYS A CA 1
ATOM 929 C C . CYS A 1 122 ? 11.707 -6.906 -6.867 1.00 97.25 122 CYS A C 1
ATOM 931 O O . CYS A 1 122 ? 12.171 -6.763 -7.997 1.00 97.25 122 CYS A O 1
ATOM 933 N N . SER A 1 123 ? 12.000 -6.080 -5.863 1.00 98.19 123 SER A N 1
ATOM 934 C CA . SER A 1 123 ? 12.873 -4.910 -5.999 1.00 98.19 123 SER A CA 1
ATOM 935 C C . SER A 1 123 ? 14.286 -5.319 -6.425 1.00 98.19 123 SER A C 1
ATOM 937 O O . SER A 1 123 ? 14.795 -4.812 -7.424 1.00 98.19 123 SER A O 1
ATOM 939 N N . ALA A 1 124 ? 14.869 -6.330 -5.772 1.00 98.31 124 ALA A N 1
ATOM 940 C CA . ALA A 1 124 ? 16.172 -6.876 -6.155 1.00 98.31 124 ALA A CA 1
ATOM 941 C C . ALA A 1 124 ? 16.172 -7.468 -7.578 1.00 98.31 124 ALA A C 1
ATOM 943 O O . ALA A 1 124 ? 17.126 -7.299 -8.340 1.00 98.31 124 ALA A O 1
ATOM 944 N N . THR A 1 125 ? 15.085 -8.136 -7.975 1.00 98.25 125 THR A N 1
ATOM 945 C CA . THR A 1 125 ? 14.948 -8.690 -9.332 1.00 98.25 125 THR A CA 1
ATOM 946 C C . THR A 1 125 ? 14.911 -7.584 -10.386 1.00 98.25 125 THR A C 1
ATOM 948 O O . THR A 1 125 ? 15.563 -7.696 -11.424 1.00 98.25 125 THR A O 1
ATOM 951 N N . ILE A 1 126 ? 14.190 -6.494 -10.115 1.00 98.50 126 ILE A N 1
ATOM 952 C CA . ILE A 1 126 ? 14.114 -5.328 -11.001 1.00 98.50 126 ILE A CA 1
ATOM 953 C C . ILE A 1 126 ? 15.504 -4.712 -11.201 1.00 98.50 126 ILE A C 1
ATOM 955 O O . ILE A 1 126 ? 15.890 -4.445 -12.339 1.00 98.50 126 ILE A O 1
ATOM 959 N N . GLU A 1 127 ? 16.285 -4.536 -10.135 1.00 98.12 127 GLU A N 1
ATOM 960 C CA . GLU A 1 127 ? 17.652 -4.003 -10.226 1.00 98.12 127 GLU A CA 1
ATOM 961 C C . GLU A 1 127 ? 18.567 -4.872 -11.100 1.00 98.12 127 GLU A C 1
ATOM 963 O O . GLU A 1 127 ? 19.298 -4.359 -11.956 1.00 98.12 127 GLU A O 1
ATOM 968 N N . LEU A 1 128 ? 18.495 -6.197 -10.938 1.00 98.12 128 LEU A N 1
ATOM 969 C CA . LEU A 1 128 ? 19.253 -7.138 -11.765 1.00 98.12 128 LEU A CA 1
ATOM 970 C C . LEU A 1 128 ? 18.850 -7.053 -13.241 1.00 98.12 128 LEU A C 1
ATOM 972 O O . LEU A 1 128 ? 19.720 -7.024 -14.115 1.00 98.12 128 LEU A O 1
ATOM 976 N N . LEU A 1 129 ? 17.548 -6.973 -13.528 1.00 98.44 129 LEU A N 1
ATOM 977 C CA . LEU A 1 129 ? 17.040 -6.847 -14.895 1.00 98.44 129 LEU A CA 1
ATOM 978 C C . LEU A 1 129 ? 17.476 -5.535 -15.551 1.00 98.44 129 LEU A C 1
ATOM 980 O O . LEU A 1 129 ? 17.908 -5.556 -16.703 1.00 98.44 129 LEU A O 1
ATOM 984 N N . TRP A 1 130 ? 17.440 -4.411 -14.830 1.00 98.19 130 TRP A N 1
ATOM 985 C CA . TRP A 1 130 ? 17.942 -3.132 -15.342 1.00 98.19 130 TRP A CA 1
ATOM 986 C C . TRP A 1 130 ? 19.428 -3.189 -15.689 1.00 98.19 130 TRP A C 1
ATOM 988 O O . TRP A 1 130 ? 19.843 -2.675 -16.731 1.00 98.19 130 TRP A O 1
ATOM 998 N N . LYS A 1 131 ? 20.235 -3.849 -14.851 1.00 98.31 131 LYS A N 1
ATOM 999 C CA . LYS A 1 131 ? 21.663 -4.037 -15.119 1.00 98.31 131 LYS A CA 1
ATOM 1000 C C . LYS A 1 131 ? 21.892 -4.876 -16.378 1.00 98.31 131 LYS A C 1
ATOM 1002 O O . LYS A 1 131 ? 22.669 -4.471 -17.243 1.00 98.31 131 LYS A O 1
ATOM 1007 N N . LEU A 1 132 ? 21.189 -6.002 -16.500 1.00 98.25 132 LEU A N 1
ATOM 1008 C CA . LEU A 1 132 ? 21.290 -6.890 -17.658 1.00 98.25 132 LEU A CA 1
ATOM 1009 C C . LEU A 1 132 ? 20.830 -6.199 -18.949 1.00 98.25 132 LEU A C 1
ATOM 1011 O O . LEU A 1 132 ? 21.459 -6.353 -20.000 1.00 98.25 132 LEU A O 1
ATOM 1015 N N . LEU A 1 133 ? 19.761 -5.403 -18.873 1.00 98.31 133 LEU A N 1
ATOM 1016 C CA . LEU A 1 133 ? 19.286 -4.595 -19.990 1.00 98.31 133 LEU A CA 1
ATOM 1017 C C . LEU A 1 133 ? 20.368 -3.608 -20.440 1.00 98.31 133 LEU A C 1
ATOM 1019 O O . LEU A 1 133 ? 20.706 -3.575 -21.621 1.00 98.31 133 LEU A O 1
ATOM 1023 N N . GLY A 1 134 ? 20.981 -2.878 -19.504 1.00 97.44 134 GLY A N 1
ATOM 1024 C CA . GLY A 1 134 ? 22.059 -1.940 -19.819 1.00 97.44 134 GLY A CA 1
ATOM 1025 C C . GLY A 1 134 ? 23.294 -2.611 -20.435 1.00 97.44 134 GLY A C 1
ATOM 1026 O O . GLY A 1 134 ? 23.917 -2.061 -21.344 1.00 97.44 134 GLY A O 1
ATOM 1027 N N . GLU A 1 135 ? 23.659 -3.815 -19.987 1.0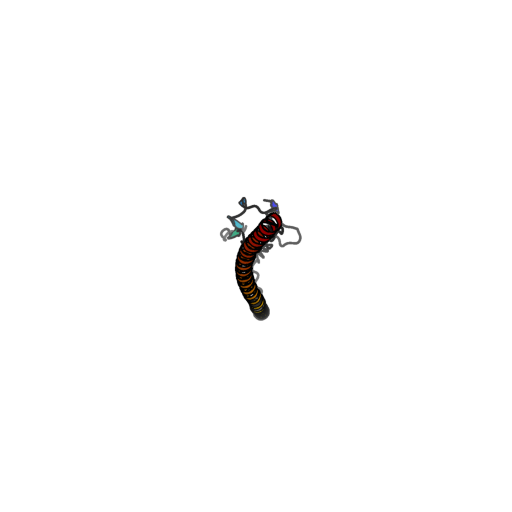0 97.94 135 GLU A N 1
ATOM 1028 C CA . GLU A 1 135 ? 24.728 -4.609 -20.611 1.00 97.94 135 GLU A CA 1
ATOM 1029 C C . GLU A 1 135 ? 24.359 -5.030 -22.042 1.00 97.94 135 GLU A C 1
ATOM 1031 O O . GLU A 1 135 ? 25.169 -4.894 -22.968 1.00 97.94 135 GLU A O 1
ATOM 1036 N N . THR A 1 136 ? 23.111 -5.454 -22.244 1.00 98.06 136 THR A N 1
ATOM 1037 C CA . THR A 1 136 ? 22.579 -5.841 -23.555 1.00 98.06 136 THR A CA 1
ATOM 1038 C C . THR A 1 136 ? 22.570 -4.659 -24.526 1.00 98.06 136 THR A C 1
ATOM 1040 O O . THR A 1 136 ? 23.033 -4.788 -25.659 1.00 98.06 136 THR A O 1
ATOM 1043 N N . GLU A 1 137 ? 22.140 -3.473 -24.092 1.00 98.31 137 GLU A N 1
ATOM 1044 C CA . GLU A 1 137 ? 22.135 -2.252 -24.910 1.00 98.31 137 GLU A CA 1
ATOM 1045 C C . GLU A 1 137 ? 23.539 -1.843 -25.372 1.00 98.31 137 GLU A C 1
ATOM 1047 O O . GLU A 1 137 ? 23.739 -1.447 -26.530 1.00 98.31 137 GLU A O 1
ATOM 1052 N N . ARG A 1 138 ? 24.543 -1.980 -24.495 1.00 96.75 138 ARG A N 1
ATOM 1053 C CA . ARG A 1 138 ? 25.948 -1.739 -24.858 1.00 96.75 138 ARG A CA 1
ATOM 1054 C C . ARG A 1 138 ? 26.428 -2.739 -25.905 1.00 96.75 138 ARG A C 1
ATOM 1056 O O . ARG A 1 138 ? 27.069 -2.330 -26.876 1.00 96.75 138 ARG A O 1
ATOM 1063 N N . CYS A 1 139 ? 26.098 -4.020 -25.737 1.00 97.25 139 CYS A N 1
ATOM 1064 C CA . CYS A 1 139 ? 26.439 -5.065 -26.701 1.00 97.25 139 CYS A CA 1
ATOM 1065 C C . CYS A 1 139 ? 25.805 -4.782 -28.072 1.00 97.25 139 CYS A C 1
ATOM 1067 O O . CYS A 1 139 ? 26.514 -4.704 -29.077 1.00 97.25 139 CYS A O 1
ATOM 1069 N N . CYS A 1 140 ? 24.501 -4.492 -28.103 1.00 98.00 140 CYS A N 1
ATOM 1070 C CA . CYS A 1 140 ? 23.768 -4.117 -29.313 1.00 98.00 140 CYS A CA 1
ATOM 1071 C C . CYS A 1 140 ? 24.379 -2.889 -30.004 1.00 98.00 140 CYS A C 1
ATOM 1073 O O . CYS A 1 140 ? 24.534 -2.868 -31.226 1.00 98.00 140 CYS A O 1
ATOM 1075 N N . SER A 1 141 ? 24.780 -1.876 -29.233 1.00 98.06 141 SER A N 1
ATOM 1076 C CA . SER A 1 141 ? 25.436 -0.676 -29.765 1.00 98.06 141 SER A CA 1
ATOM 1077 C C . SER A 1 141 ? 26.789 -0.986 -30.407 1.00 98.06 141 SER A C 1
ATOM 1079 O O . SER A 1 141 ? 27.110 -0.437 -31.464 1.00 98.06 141 SER A O 1
ATOM 1081 N N . SER A 1 142 ? 27.581 -1.866 -29.788 1.00 98.19 142 SER A N 1
ATOM 1082 C CA . SER A 1 142 ? 28.865 -2.321 -30.330 1.00 98.19 142 SER A CA 1
ATOM 1083 C C . SER A 1 142 ? 28.672 -3.124 -31.617 1.00 98.19 142 SER A C 1
ATOM 1085 O O . SER A 1 142 ? 29.265 -2.797 -32.647 1.00 98.19 142 SER A O 1
ATOM 1087 N N . LEU A 1 143 ? 27.763 -4.102 -31.598 1.00 98.12 143 LEU A N 1
ATOM 1088 C CA . LEU A 1 143 ? 27.451 -4.942 -32.752 1.00 98.12 143 LEU A CA 1
ATOM 1089 C C . LEU A 1 143 ? 26.954 -4.106 -33.936 1.00 98.12 143 LEU A C 1
ATOM 1091 O O . LEU A 1 143 ? 27.442 -4.260 -35.052 1.00 98.12 143 LEU A O 1
ATOM 1095 N N . LYS A 1 144 ? 26.065 -3.136 -33.690 1.00 98.31 144 LYS A N 1
ATOM 1096 C CA . LYS A 1 144 ? 25.577 -2.206 -34.719 1.00 98.31 144 LYS A CA 1
ATOM 1097 C C . LYS A 1 144 ? 26.709 -1.422 -35.390 1.00 98.31 144 LYS A C 1
ATOM 1099 O O . LYS A 1 144 ? 26.639 -1.167 -36.590 1.00 98.31 144 LYS A O 1
ATOM 1104 N N . LYS A 1 145 ? 27.746 -1.023 -34.643 1.00 98.12 145 LYS A N 1
ATOM 1105 C CA . LYS A 1 145 ? 28.927 -0.349 -35.216 1.00 98.12 145 LYS A CA 1
ATOM 1106 C C . LYS A 1 145 ? 29.752 -1.302 -36.080 1.00 98.12 145 LYS A C 1
ATOM 1108 O O . LYS A 1 145 ? 30.166 -0.902 -37.164 1.00 98.12 145 LYS A O 1
ATOM 1113 N N . GLN A 1 146 ? 29.960 -2.539 -35.625 1.00 98.12 146 GLN A N 1
ATOM 1114 C CA . GLN A 1 146 ? 30.701 -3.551 -36.385 1.00 98.12 146 GLN A CA 1
ATOM 1115 C C . GLN A 1 146 ? 29.996 -3.901 -37.700 1.00 98.12 146 GLN A C 1
ATOM 1117 O O . GLN A 1 146 ? 30.641 -3.911 -38.743 1.00 98.12 146 GLN A O 1
ATOM 1122 N N . VAL A 1 147 ? 28.672 -4.090 -37.672 1.00 97.94 147 VAL A N 1
ATOM 1123 C CA . VAL A 1 147 ? 27.868 -4.353 -38.877 1.00 97.94 147 VAL A CA 1
ATOM 1124 C C . VAL A 1 147 ? 28.016 -3.217 -39.887 1.00 97.94 147 VAL A C 1
ATOM 1126 O O . VAL A 1 147 ? 28.396 -3.467 -41.024 1.00 97.94 147 VAL A O 1
ATOM 1129 N N . LYS A 1 148 ? 27.847 -1.960 -39.457 1.00 97.62 148 LYS A N 1
ATOM 1130 C CA . LYS A 1 148 ? 28.023 -0.796 -40.343 1.00 97.62 148 LYS A CA 1
ATOM 1131 C C . LYS A 1 148 ? 29.420 -0.701 -40.954 1.00 97.62 148 LYS A C 1
ATOM 1133 O O . LYS A 1 148 ? 29.569 -0.245 -42.084 1.00 97.62 148 LYS A O 1
ATOM 1138 N N . PHE A 1 149 ? 30.450 -1.069 -40.194 1.00 97.69 149 PHE A N 1
ATOM 1139 C CA . PHE A 1 149 ? 31.818 -1.086 -40.702 1.00 97.69 149 PHE A CA 1
ATOM 1140 C C . PHE A 1 149 ? 31.991 -2.145 -41.797 1.00 97.69 149 PHE A C 1
ATOM 1142 O O . PHE A 1 149 ? 32.553 -1.841 -42.847 1.00 97.69 149 PHE A O 1
ATOM 1149 N N . LEU A 1 150 ? 31.468 -3.355 -41.580 1.00 96.81 150 LEU A N 1
ATOM 1150 C CA . LEU A 1 150 ? 31.519 -4.445 -42.557 1.00 96.81 150 LEU A CA 1
ATOM 1151 C C . LEU A 1 150 ? 30.710 -4.131 -43.822 1.00 96.81 150 LEU A C 1
ATOM 1153 O O . LEU A 1 150 ? 31.215 -4.334 -44.921 1.00 96.81 150 LEU A O 1
ATOM 1157 N N . GLU A 1 151 ? 29.504 -3.572 -43.683 1.00 96.50 151 GLU A N 1
ATOM 1158 C CA . GLU A 1 151 ? 28.676 -3.126 -44.815 1.00 96.50 151 GLU A CA 1
ATOM 1159 C C . GLU A 1 151 ? 29.413 -2.095 -45.678 1.00 96.50 151 GLU A C 1
ATOM 1161 O O . GLU A 1 151 ? 29.368 -2.152 -46.906 1.00 96.50 151 GLU A O 1
ATOM 1166 N N . LYS A 1 152 ? 30.135 -1.168 -45.038 1.00 96.06 152 LYS A N 1
ATOM 1167 C CA . LYS A 1 152 ? 30.928 -0.169 -45.753 1.00 96.06 152 LYS A CA 1
ATOM 1168 C C . LYS A 1 152 ? 32.110 -0.790 -46.499 1.00 96.06 152 LYS A C 1
ATOM 1170 O O . LYS A 1 152 ? 32.299 -0.474 -47.665 1.00 96.06 152 LYS A O 1
ATOM 1175 N N . GLN A 1 153 ? 32.858 -1.690 -45.858 1.00 94.69 153 GLN A N 1
ATOM 1176 C CA . GLN A 1 153 ? 33.950 -2.426 -46.511 1.00 94.69 153 GLN A CA 1
ATOM 1177 C C . GLN A 1 153 ? 33.451 -3.217 -47.726 1.00 94.69 153 GLN A C 1
ATOM 1179 O O . GLN A 1 153 ? 34.093 -3.222 -48.772 1.00 94.69 153 GLN A O 1
ATOM 1184 N N . GLN A 1 154 ? 32.286 -3.857 -47.605 1.00 93.88 154 GLN A N 1
ATOM 1185 C CA . GLN A 1 154 ? 31.673 -4.595 -48.704 1.00 93.88 154 GLN A CA 1
ATOM 1186 C C . GLN A 1 154 ? 31.314 -3.679 -49.881 1.00 93.88 154 GLN A C 1
ATOM 1188 O O . GLN A 1 154 ? 31.605 -4.022 -51.024 1.00 93.88 154 GLN A O 1
ATOM 1193 N N . GLU A 1 155 ? 30.693 -2.527 -49.621 1.00 94.12 155 GLU A N 1
ATOM 1194 C CA . GLU A 1 155 ? 30.328 -1.579 -50.678 1.00 94.12 155 GLU A CA 1
ATOM 1195 C C . GLU A 1 155 ? 31.563 -0.938 -51.330 1.00 94.12 155 GLU A C 1
ATOM 1197 O O . GLU A 1 155 ? 31.587 -0.779 -52.549 1.00 94.12 155 GLU A O 1
ATOM 1202 N N . ASP A 1 156 ? 32.605 -0.627 -50.557 1.00 93.38 156 ASP A N 1
ATOM 1203 C CA . ASP A 1 156 ? 33.867 -0.099 -51.088 1.00 93.38 156 ASP A CA 1
ATOM 1204 C C . ASP A 1 156 ? 34.585 -1.147 -51.969 1.00 93.38 156 ASP A C 1
ATOM 1206 O O . ASP A 1 156 ? 35.055 -0.810 -53.059 1.00 93.38 156 ASP A O 1
ATOM 1210 N N . ASN A 1 157 ? 34.584 -2.431 -51.577 1.00 91.88 157 ASN A N 1
ATOM 1211 C CA . ASN A 1 157 ? 35.071 -3.529 -52.426 1.00 91.88 157 ASN A CA 1
ATOM 1212 C C . ASN A 1 157 ? 34.256 -3.652 -53.721 1.00 91.88 157 ASN A C 1
ATOM 1214 O O . ASN A 1 157 ? 34.834 -3.748 -54.798 1.00 91.88 157 ASN A O 1
ATOM 1218 N N . ARG A 1 158 ? 32.922 -3.585 -53.636 1.00 88.38 158 ARG A N 1
ATOM 1219 C CA . ARG A 1 158 ? 32.023 -3.702 -54.798 1.00 88.38 158 ARG A CA 1
ATOM 1220 C C . ARG A 1 158 ? 32.135 -2.527 -55.781 1.00 88.38 158 ARG A C 1
ATOM 1222 O O . ARG A 1 158 ? 31.726 -2.657 -56.927 1.00 88.38 158 ARG A O 1
ATOM 1229 N N . ARG A 1 159 ? 32.624 -1.366 -55.333 1.00 84.38 159 ARG A N 1
ATOM 1230 C CA . ARG A 1 159 ? 32.897 -0.182 -56.175 1.00 84.38 159 ARG A CA 1
ATOM 1231 C C . ARG A 1 159 ? 34.276 -0.200 -56.829 1.00 84.38 159 ARG A C 1
ATOM 1233 O O . ARG A 1 159 ? 34.536 0.642 -57.684 1.00 84.38 159 ARG A O 1
ATOM 1240 N N . SER A 1 160 ? 35.154 -1.083 -56.362 1.00 76.62 160 SER A N 1
ATOM 1241 C CA . SER A 1 160 ? 36.540 -1.201 -56.819 1.00 76.62 160 SER A CA 1
ATOM 1242 C C . SER A 1 160 ? 36.729 -2.299 -57.882 1.00 76.62 160 SER A C 1
ATOM 1244 O O . SER A 1 160 ? 37.828 -2.416 -58.421 1.00 76.62 160 SER A O 1
ATOM 1246 N N . GLU A 1 161 ? 35.676 -3.070 -58.179 1.00 62.84 161 GLU A N 1
ATOM 1247 C CA . GLU A 1 161 ? 35.536 -4.009 -59.311 1.00 62.84 161 GLU A CA 1
ATOM 1248 C C . GLU A 1 161 ? 34.756 -3.368 -60.469 1.00 62.84 161 GLU A C 1
ATOM 1250 O O . GLU A 1 161 ? 35.121 -3.640 -61.636 1.00 62.84 161 GLU A O 1
#

Foldseek 3Di:
DDKDDDDPVDDPPDTDDDDPPDDPVNFAWDKDWDDDDDPDDDIDIDIDGDDDDPPDDDDDPDDDDPPPGDDDDPPPPDDDPPPPVVVVVVVVVVVVVVVVVVVVVVVVVVVVVVVVVVVVVVVVVVVVVVVVVVVVVVVVVVVVVVVVVVVVVVVVVVVVD

pLDDT: mean 73.95, std 20.53, range [33.84, 98.5]

Organism: Bambusicola thoracicus (NCBI:txid9083)